Protein AF-A0AAV4FVX2-F1 (afdb_monomer_lite)

pLDDT: mean 70.87, std 17.61, range [33.0, 93.88]

Radius of gyration: 31.17 Å; chains: 1; bounding box: 70×64×79 Å

Organism: NCBI:txid1093978

Sequence (177 aa):
MDFKGQECHGEKALKDRVTMLTYANMDGSHKLYLFDIGKFKTLRCFKDKLPVEHQSKSNAWVTAGIFTVWLQEFNKQAWEKVEPATIRNCFKKAGFQASETETEGENEIEAEDTDVQPFLSRLLVEYGIPDSLDDLENLDQDVPTAPSPSEEMNPSTTDSDSESEIEPAADDEDDQS

Secondary structure (DSSP, 8-state):
----S----S--------EEE--B-TTSS-BPPEEEEESSSS-TT--S--SEEEEE-TT-PPPHHHHHHHHHHHHHHHHHT--HHHHHHHHHHTT-PPPP----------------HHHHHHHHHHTT--SSHHHHHGGGTTS-PPPPPP---------------------------

Structure (mmCIF, N/CA/C/O backbone):
data_AF-A0AAV4FVX2-F1
#
_entry.id   AF-A0AAV4FVX2-F1
#
loop_
_atom_site.group_PDB
_atom_site.id
_atom_site.type_symbol
_atom_site.label_atom_id
_atom_site.label_alt_id
_atom_site.label_comp_id
_atom_site.label_asym_id
_atom_site.label_entity_id
_atom_site.label_seq_id
_atom_site.pdbx_PDB_ins_code
_atom_site.Cartn_x
_atom_site.Cartn_y
_atom_site.Cartn_z
_atom_site.occupancy
_atom_site.B_iso_or_equiv
_atom_site.auth_seq_id
_atom_site.auth_comp_id
_atom_site.auth_asym_id
_atom_site.auth_atom_id
_atom_site.pdbx_PDB_model_num
ATOM 1 N N . MET A 1 1 ? -21.009 -11.013 24.356 1.00 44.81 1 MET A N 1
ATOM 2 C CA . MET A 1 1 ? -22.021 -11.014 23.288 1.00 44.81 1 MET A CA 1
ATOM 3 C C . MET A 1 1 ? -23.170 -11.805 23.850 1.00 44.81 1 MET A C 1
ATOM 5 O O . MET A 1 1 ? -23.088 -13.021 23.853 1.00 44.81 1 MET A O 1
ATOM 9 N N . ASP A 1 2 ? -24.167 -11.108 24.377 1.00 38.91 2 ASP A N 1
ATOM 10 C CA . ASP A 1 2 ? -25.426 -11.705 24.800 1.00 38.91 2 ASP A CA 1
ATOM 11 C C . ASP A 1 2 ? -26.528 -10.844 24.194 1.00 38.91 2 ASP A C 1
ATOM 13 O O . ASP A 1 2 ? -26.814 -9.754 24.672 1.00 38.91 2 ASP A O 1
ATOM 17 N N . PHE A 1 3 ? -27.094 -11.312 23.084 1.00 52.78 3 PHE A N 1
ATOM 18 C CA . PHE A 1 3 ? -28.366 -10.816 22.570 1.00 52.78 3 PHE A CA 1
ATOM 19 C C . PHE A 1 3 ? -29.411 -11.864 22.932 1.00 52.78 3 PHE A C 1
ATOM 21 O O . PHE A 1 3 ? -29.752 -12.728 22.125 1.00 52.78 3 PHE A O 1
ATOM 28 N N . LYS A 1 4 ? -29.864 -11.854 24.185 1.00 45.47 4 LYS A N 1
ATOM 29 C CA . LYS A 1 4 ? -30.978 -12.696 24.620 1.00 45.47 4 LYS A CA 1
ATOM 30 C C . LYS A 1 4 ? -32.147 -11.796 25.008 1.00 45.47 4 LYS A C 1
ATOM 32 O O . LYS A 1 4 ? -32.126 -11.188 26.067 1.00 45.47 4 LYS A O 1
ATOM 37 N N . GLY A 1 5 ? -33.159 -11.755 24.139 1.00 51.69 5 GLY A N 1
ATOM 38 C CA . GLY A 1 5 ? -34.529 -11.402 24.523 1.00 51.69 5 GLY A CA 1
ATOM 39 C C . GLY A 1 5 ? -34.987 -9.951 24.359 1.00 51.69 5 GLY A C 1
ATOM 40 O O . GLY A 1 5 ? -35.945 -9.584 25.024 1.00 51.69 5 GLY A O 1
ATOM 41 N N . GLN A 1 6 ? -34.373 -9.130 23.502 1.00 56.06 6 GLN A N 1
ATOM 42 C CA . GLN A 1 6 ? -34.877 -7.770 23.266 1.00 56.06 6 GLN A CA 1
ATOM 43 C C . GLN A 1 6 ? -35.889 -7.754 22.106 1.00 56.06 6 GLN A C 1
ATOM 45 O O . GLN A 1 6 ? -35.534 -8.069 20.969 1.00 56.06 6 GLN A O 1
ATOM 50 N N . GLU A 1 7 ? -37.148 -7.403 22.388 1.00 52.34 7 GLU A N 1
ATOM 51 C CA . GLU A 1 7 ? -38.159 -7.129 21.360 1.00 52.34 7 GLU A CA 1
ATOM 52 C C . GLU A 1 7 ? -37.728 -5.907 20.540 1.00 52.34 7 GLU A C 1
ATOM 54 O O . GLU A 1 7 ? -37.543 -4.809 21.062 1.00 52.34 7 GLU A O 1
ATOM 59 N N . CYS A 1 8 ? -37.515 -6.106 19.239 1.00 52.59 8 CYS A N 1
ATOM 60 C CA . CYS A 1 8 ? -36.963 -5.092 18.350 1.00 52.59 8 CYS A CA 1
ATOM 61 C C . CYS A 1 8 ? -38.031 -4.049 17.974 1.00 52.59 8 CYS A C 1
ATOM 63 O O . CYS A 1 8 ? -38.680 -4.165 16.935 1.00 52.59 8 CYS A O 1
ATOM 65 N N . HIS A 1 9 ? -38.211 -3.017 18.796 1.00 51.34 9 HIS A N 1
ATOM 66 C CA . HIS A 1 9 ? -38.951 -1.812 18.412 1.00 51.34 9 HIS A CA 1
ATOM 67 C C .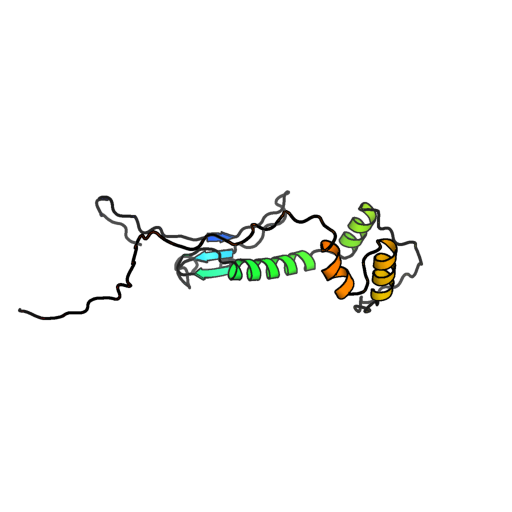 HIS A 1 9 ? -37.988 -0.779 17.829 1.00 51.34 9 HIS A C 1
ATOM 69 O O . HIS A 1 9 ? -37.270 -0.139 18.581 1.00 51.34 9 HIS A O 1
ATOM 75 N N . GLY A 1 10 ? -37.963 -0.632 16.496 1.00 59.34 10 GLY A N 1
ATOM 76 C CA . GLY A 1 10 ? -37.442 0.541 15.763 1.00 59.34 10 GLY A CA 1
ATOM 77 C C . GLY A 1 10 ? -36.019 1.043 16.065 1.00 59.34 10 GLY A C 1
ATOM 78 O O . GLY A 1 10 ? -35.623 2.079 15.536 1.00 59.34 10 GLY A O 1
ATOM 79 N N . GLU A 1 11 ? -35.249 0.356 16.901 1.00 55.78 11 GLU A N 1
ATOM 80 C CA . GLU A 1 11 ? -33.964 0.822 17.398 1.00 55.78 11 GLU A CA 1
ATOM 81 C C . GLU A 1 11 ? -32.869 0.460 16.390 1.00 55.78 11 GLU A C 1
ATOM 83 O O . GLU A 1 11 ? -32.774 -0.679 15.918 1.00 55.78 11 GLU A O 1
ATOM 88 N N . LYS A 1 12 ? -32.042 1.443 16.011 1.00 59.69 12 LYS A N 1
ATOM 89 C CA . LYS A 1 12 ? -30.894 1.214 15.126 1.00 59.69 12 LYS A CA 1
ATOM 90 C C . LYS A 1 12 ? -29.968 0.206 15.801 1.00 59.69 12 LYS A C 1
ATOM 92 O O . LYS A 1 12 ? -29.232 0.559 16.717 1.00 59.69 12 LYS A O 1
ATOM 97 N N . ALA A 1 13 ? -29.988 -1.037 15.326 1.00 63.47 13 ALA A N 1
ATOM 98 C CA . ALA A 1 13 ? -29.117 -2.081 15.839 1.00 63.47 13 ALA A CA 1
ATOM 99 C C . ALA A 1 13 ? -27.653 -1.608 15.833 1.00 63.47 13 ALA A C 1
ATOM 101 O O . ALA A 1 13 ? -27.156 -1.092 14.823 1.00 63.47 13 ALA A O 1
ATOM 102 N N . LEU A 1 14 ? -26.963 -1.802 16.960 1.00 62.31 14 LEU A N 1
ATOM 103 C CA . LEU A 1 14 ? -25.527 -1.575 17.104 1.00 62.31 14 LEU A CA 1
ATOM 104 C C . LEU A 1 14 ? -24.781 -2.444 16.084 1.00 62.31 14 LEU A C 1
ATOM 106 O O . LEU A 1 14 ? -24.531 -3.630 16.294 1.00 62.31 14 LEU A O 1
ATOM 110 N N . LYS A 1 15 ? -24.456 -1.846 14.935 1.00 68.00 15 LYS A N 1
ATOM 111 C CA . LYS A 1 15 ? -23.785 -2.526 13.827 1.00 68.00 15 LYS A CA 1
ATOM 112 C C . LYS A 1 15 ? -22.317 -2.705 14.187 1.00 68.00 15 LYS A C 1
ATOM 114 O O . LYS A 1 15 ? -21.513 -1.770 14.087 1.00 68.00 15 LYS A O 1
ATOM 119 N N . ASP A 1 16 ? -21.973 -3.900 14.651 1.00 80.81 16 ASP A N 1
ATOM 120 C CA . ASP A 1 16 ? -20.579 -4.267 14.834 1.00 80.81 16 ASP A CA 1
ATOM 121 C C . ASP A 1 16 ? -19.925 -4.579 13.485 1.00 80.81 16 ASP A C 1
ATOM 123 O O . ASP A 1 16 ? -20.585 -5.059 12.562 1.00 80.81 16 ASP A O 1
ATOM 127 N N . ARG A 1 17 ? -18.655 -4.199 13.330 1.00 83.81 17 ARG A N 1
ATOM 128 C CA . ARG A 1 17 ? -17.947 -4.257 12.044 1.00 83.81 17 ARG A CA 1
ATOM 129 C C . ARG A 1 17 ? -16.541 -4.791 12.257 1.00 83.81 17 ARG A C 1
ATOM 131 O O . ARG A 1 17 ? -15.856 -4.372 13.187 1.00 83.81 17 ARG A O 1
ATOM 138 N N . VAL A 1 18 ? -16.134 -5.676 11.359 1.00 87.56 18 VAL A N 1
ATOM 139 C CA . VAL A 1 18 ? -14.751 -6.107 11.160 1.00 87.56 18 VAL A CA 1
ATOM 140 C C . VAL A 1 18 ? -14.489 -5.982 9.668 1.00 87.56 18 VAL A C 1
ATOM 142 O O . VAL A 1 18 ? -15.311 -6.430 8.865 1.00 87.56 18 VAL A O 1
ATOM 145 N N . THR A 1 19 ? -13.384 -5.347 9.303 1.00 90.25 19 THR A N 1
ATOM 146 C CA . THR A 1 19 ? -12.969 -5.199 7.907 1.00 90.25 19 THR A CA 1
ATOM 147 C C . THR A 1 19 ? -11.757 -6.076 7.660 1.00 90.25 19 THR A C 1
ATOM 149 O O . THR A 1 19 ? -10.837 -6.086 8.468 1.00 90.25 19 THR A O 1
ATOM 152 N N . MET A 1 20 ? -11.752 -6.820 6.559 1.00 89.56 20 MET A N 1
ATOM 153 C CA . MET A 1 20 ? -10.662 -7.726 6.205 1.00 89.56 20 MET A CA 1
ATOM 154 C C . MET A 1 20 ? -10.109 -7.314 4.845 1.00 89.56 20 MET A C 1
ATOM 156 O O . MET A 1 20 ? -10.860 -7.223 3.873 1.00 89.56 20 MET A O 1
ATOM 160 N N . LEU A 1 21 ? -8.807 -7.052 4.783 1.00 89.75 21 LEU A N 1
ATOM 161 C CA . LEU A 1 21 ? -8.072 -6.821 3.548 1.00 89.75 21 LEU A CA 1
ATOM 162 C C . LEU A 1 21 ? -7.511 -8.162 3.080 1.00 89.75 21 LEU A C 1
ATOM 164 O O . LEU A 1 21 ? -6.876 -8.899 3.838 1.00 89.75 21 LEU A O 1
ATOM 168 N N . THR A 1 22 ? -7.781 -8.481 1.819 1.00 87.62 22 THR A N 1
ATOM 169 C CA . THR A 1 22 ? -7.342 -9.720 1.177 1.00 87.62 22 THR A CA 1
ATOM 170 C C . THR A 1 22 ? -6.798 -9.409 -0.207 1.00 87.62 22 THR A C 1
ATOM 172 O O . THR A 1 22 ? -7.201 -8.432 -0.838 1.00 87.62 22 THR A O 1
ATOM 175 N N . TYR A 1 23 ? -5.880 -10.248 -0.674 1.00 86.38 23 TYR A N 1
ATOM 176 C CA . TYR A 1 23 ? -5.310 -10.167 -2.011 1.00 86.38 23 TYR A CA 1
ATOM 177 C C . TYR A 1 23 ? -5.140 -11.572 -2.568 1.00 86.38 23 TYR A C 1
ATOM 179 O O . TYR A 1 23 ? -4.662 -12.472 -1.869 1.00 86.38 23 TYR A O 1
ATOM 187 N N . ALA A 1 24 ? -5.484 -11.724 -3.840 1.00 87.06 24 ALA A N 1
ATOM 188 C CA . ALA A 1 24 ? -5.153 -12.888 -4.635 1.00 87.06 24 ALA A CA 1
ATOM 189 C C . ALA A 1 24 ? -4.780 -12.438 -6.050 1.00 87.06 24 ALA A C 1
ATOM 191 O O . ALA A 1 24 ? -5.378 -11.499 -6.582 1.00 87.06 24 ALA A O 1
ATOM 192 N N . ASN A 1 25 ? -3.805 -13.109 -6.656 1.00 85.94 25 ASN A N 1
ATOM 193 C CA . ASN A 1 25 ? -3.521 -12.944 -8.077 1.00 85.94 25 ASN A CA 1
ATOM 194 C C . ASN A 1 25 ? -4.551 -13.694 -8.945 1.00 85.94 25 ASN A C 1
ATOM 196 O O . ASN A 1 25 ? -5.377 -14.460 -8.449 1.00 85.94 25 ASN A O 1
ATOM 200 N N . MET A 1 26 ? -4.514 -13.449 -10.258 1.00 83.56 26 MET A N 1
ATOM 201 C CA . MET A 1 26 ? -5.539 -13.915 -11.201 1.00 83.56 26 MET A CA 1
ATOM 202 C C . MET A 1 26 ? -5.671 -15.445 -11.279 1.00 83.56 26 MET A C 1
ATOM 204 O O . MET A 1 26 ? -6.776 -15.960 -11.418 1.00 83.56 26 MET A O 1
ATOM 208 N N . ASP A 1 27 ? -4.563 -16.174 -11.190 1.00 88.00 27 ASP A N 1
ATOM 209 C CA . ASP A 1 27 ? -4.517 -17.642 -11.181 1.00 88.00 27 ASP A CA 1
ATOM 210 C C . ASP A 1 27 ? -4.687 -18.235 -9.767 1.00 88.00 27 ASP A C 1
ATOM 212 O O . ASP A 1 27 ? -4.787 -19.452 -9.609 1.00 88.00 27 ASP A O 1
ATOM 216 N N . GLY A 1 28 ? -4.741 -17.391 -8.731 1.00 83.19 28 GLY A N 1
ATOM 217 C CA . GLY A 1 28 ? -4.953 -17.784 -7.339 1.00 83.19 28 GLY A CA 1
ATOM 218 C C . GLY A 1 28 ? -3.775 -18.515 -6.690 1.00 83.19 28 GLY A C 1
ATOM 219 O O . GLY A 1 28 ? -3.937 -19.046 -5.584 1.00 83.19 28 GLY A O 1
ATOM 220 N N . SER A 1 29 ? -2.614 -18.555 -7.350 1.00 82.31 29 SER A N 1
ATOM 221 C CA . SER A 1 29 ? -1.387 -19.183 -6.845 1.00 82.31 29 SER A CA 1
ATOM 222 C C . SER A 1 29 ? -0.751 -18.392 -5.701 1.00 82.31 29 SER A C 1
ATOM 224 O O . SER A 1 29 ? -0.167 -18.981 -4.793 1.00 82.31 29 SER A O 1
ATOM 226 N N . HIS A 1 30 ? -0.917 -17.069 -5.693 1.00 79.62 30 HIS A N 1
ATOM 227 C CA . HIS A 1 30 ? -0.471 -16.187 -4.624 1.00 79.62 30 HIS A CA 1
ATOM 228 C C . HIS A 1 30 ? -1.657 -15.580 -3.891 1.00 79.62 30 HIS A C 1
ATOM 230 O O . HIS A 1 30 ? -2.503 -14.901 -4.474 1.00 79.62 30 HIS A O 1
ATOM 236 N N . LYS A 1 31 ? -1.668 -15.782 -2.574 1.00 84.00 31 LYS A N 1
ATOM 237 C CA . LYS A 1 31 ? -2.626 -15.195 -1.639 1.00 84.00 31 LYS A CA 1
ATOM 238 C C . LYS A 1 31 ? -1.836 -14.538 -0.516 1.00 84.00 31 LYS A C 1
ATOM 240 O O . LYS A 1 31 ? -0.895 -15.148 -0.008 1.00 84.00 31 LYS A O 1
ATOM 245 N N . LEU A 1 32 ? -2.183 -13.307 -0.152 1.00 77.62 32 LEU A N 1
ATOM 246 C CA . LEU A 1 32 ? -1.567 -12.663 1.010 1.00 77.62 32 LEU A CA 1
ATOM 247 C C . LEU A 1 32 ? -2.160 -13.187 2.314 1.00 77.62 32 LEU A C 1
ATOM 249 O O . LEU A 1 32 ? -3.307 -13.641 2.353 1.00 77.62 32 LEU A O 1
ATOM 253 N N . TYR A 1 33 ? -1.376 -13.057 3.386 1.00 74.50 33 TYR A N 1
ATOM 254 C CA . TYR A 1 33 ? -1.894 -13.159 4.743 1.00 74.50 33 TYR A CA 1
ATOM 255 C C . TYR A 1 33 ? -3.015 -12.140 4.950 1.00 74.50 33 TYR A C 1
ATOM 257 O O . TYR A 1 33 ? -2.978 -11.027 4.422 1.00 74.50 33 TYR A O 1
ATOM 265 N N . LEU A 1 34 ? -4.046 -12.555 5.684 1.00 84.44 34 LEU A N 1
ATOM 266 C CA . LEU A 1 34 ? -5.188 -11.699 5.958 1.00 84.44 34 LEU A CA 1
ATOM 267 C C . LEU A 1 34 ? -4.773 -10.565 6.891 1.00 84.44 34 LEU A C 1
ATOM 269 O O . LEU A 1 34 ? -4.124 -10.798 7.909 1.00 84.44 34 LEU A O 1
ATOM 273 N N . PHE A 1 35 ? -5.203 -9.356 6.552 1.00 88.50 35 PHE A N 1
ATOM 274 C CA . PHE A 1 35 ? -5.059 -8.192 7.411 1.00 88.50 35 PHE A CA 1
ATOM 275 C C . PHE A 1 35 ? -6.442 -7.779 7.904 1.00 88.50 35 PHE A C 1
ATOM 277 O O . PHE A 1 35 ? -7.352 -7.550 7.101 1.00 88.50 35 PHE A O 1
ATOM 284 N N . ASP A 1 36 ? -6.630 -7.729 9.215 1.00 89.69 36 ASP A N 1
ATOM 285 C CA . ASP A 1 36 ? -7.930 -7.518 9.831 1.00 89.69 36 ASP A CA 1
ATOM 286 C C . ASP A 1 36 ? -7.980 -6.219 10.644 1.00 89.69 36 ASP A C 1
ATOM 288 O O . ASP A 1 36 ? -7.030 -5.815 11.314 1.00 89.69 36 ASP A O 1
ATOM 292 N N . ILE A 1 37 ? -9.121 -5.539 10.554 1.00 90.44 37 ILE A N 1
ATOM 293 C CA . ILE A 1 37 ? -9.393 -4.294 11.257 1.00 90.44 37 ILE A CA 1
ATOM 294 C C . ILE A 1 37 ? -10.656 -4.462 12.086 1.00 90.44 37 ILE A C 1
ATOM 296 O O . ILE A 1 37 ? -11.756 -4.621 11.550 1.00 90.44 37 ILE A O 1
ATOM 300 N N . GLY A 1 38 ? -10.506 -4.374 13.403 1.00 89.94 38 GLY A N 1
ATOM 301 C CA . GLY A 1 38 ? -11.608 -4.470 14.358 1.00 89.94 38 GLY A CA 1
ATOM 302 C C . GLY A 1 38 ? -11.735 -3.232 15.237 1.00 89.94 38 GLY A C 1
ATOM 303 O O . GLY A 1 38 ? -10.926 -2.314 15.179 1.00 89.94 38 GLY A O 1
ATOM 304 N N . LYS A 1 39 ? -12.748 -3.201 16.104 1.00 87.12 39 LYS A N 1
ATOM 305 C CA . LYS A 1 39 ? -12.884 -2.136 17.116 1.00 87.12 39 LYS A CA 1
ATOM 306 C C . LYS A 1 39 ? -11.977 -2.331 18.322 1.00 87.12 39 LYS A C 1
ATOM 308 O O . LYS A 1 39 ? -11.529 -1.367 18.938 1.00 87.12 39 LYS A O 1
ATOM 313 N N . PHE A 1 40 ? -11.734 -3.585 18.676 1.00 83.38 40 PHE A N 1
ATOM 314 C CA . PHE A 1 40 ? -10.998 -3.966 19.871 1.00 83.38 40 PHE A CA 1
ATOM 315 C C . PHE A 1 40 ? -9.548 -4.255 19.518 1.00 83.38 40 PHE A C 1
ATOM 317 O O . PHE A 1 40 ? -9.309 -4.946 18.545 1.00 83.38 40 PHE A O 1
ATOM 324 N N . LYS A 1 41 ? -8.604 -3.799 20.349 1.00 81.94 41 LYS A N 1
ATOM 325 C CA . LYS A 1 41 ? -7.157 -4.062 20.203 1.00 81.94 41 LYS A CA 1
ATOM 326 C C . LYS A 1 41 ? -6.782 -5.542 20.231 1.00 81.94 41 LYS A C 1
ATOM 328 O O . LYS A 1 41 ? -5.753 -5.933 19.698 1.00 81.94 41 LYS A O 1
ATOM 333 N N . THR A 1 42 ? -7.572 -6.350 20.927 1.00 76.06 42 THR A N 1
ATOM 334 C CA . THR A 1 42 ? -7.320 -7.780 21.077 1.00 76.06 42 THR A CA 1
ATOM 335 C C . THR A 1 42 ? -8.640 -8.504 20.929 1.00 76.06 42 THR A C 1
ATOM 337 O O . THR A 1 42 ? -9.551 -8.358 21.751 1.00 76.06 42 THR A O 1
ATOM 340 N N . LEU A 1 43 ? -8.758 -9.276 19.857 1.00 70.88 43 LEU A N 1
ATOM 341 C CA . LEU A 1 43 ? -9.952 -10.054 19.593 1.00 70.88 43 LEU A CA 1
ATOM 342 C C . LEU A 1 43 ? -9.939 -11.309 20.470 1.00 70.88 43 LEU A C 1
ATOM 344 O O . LEU A 1 43 ? -9.060 -12.160 20.369 1.00 70.88 43 LEU A O 1
ATOM 348 N N . ARG A 1 44 ? -10.953 -11.446 21.333 1.00 70.12 44 ARG A N 1
ATOM 349 C CA . ARG A 1 44 ? -11.092 -12.583 22.265 1.00 70.12 44 ARG A CA 1
ATOM 350 C C . ARG A 1 44 ? -11.188 -13.953 21.576 1.00 70.12 44 ARG A C 1
ATOM 352 O O . ARG A 1 44 ? -11.026 -14.958 22.260 1.00 70.12 44 ARG A O 1
ATOM 359 N N . CYS A 1 45 ? -11.482 -13.996 20.275 1.00 66.69 45 CYS A N 1
ATOM 360 C CA . CYS A 1 45 ? -11.545 -15.210 19.456 1.00 66.69 45 CYS A CA 1
ATOM 361 C C . CYS A 1 45 ? -10.211 -15.587 18.784 1.00 66.69 45 CYS A C 1
ATOM 363 O O . CYS A 1 45 ? -10.074 -16.727 18.361 1.00 66.69 45 CYS A O 1
ATOM 365 N N . PHE A 1 46 ? -9.215 -14.696 18.754 1.00 67.06 46 PHE A N 1
ATOM 366 C CA . PHE A 1 46 ? -7.880 -14.947 18.190 1.00 67.06 46 PHE A CA 1
ATOM 367 C C . PHE A 1 46 ? -6.879 -15.275 19.308 1.00 67.06 46 PHE A C 1
ATOM 369 O O . PHE A 1 46 ? -5.802 -14.693 19.400 1.00 67.06 46 PHE A O 1
ATOM 376 N N . LYS A 1 47 ? -7.277 -16.158 20.235 1.00 64.25 47 LYS A N 1
ATOM 377 C CA . LYS A 1 47 ? -6.421 -16.558 21.369 1.00 64.25 47 LYS A CA 1
ATOM 378 C C . LYS A 1 47 ? -5.171 -17.302 20.903 1.00 64.25 47 LYS A C 1
ATOM 380 O O . LYS A 1 47 ? -4.124 -17.170 21.530 1.00 64.25 47 LYS A O 1
ATOM 385 N N . ASP A 1 48 ? -5.289 -18.021 19.793 1.00 68.44 48 ASP A N 1
ATOM 386 C CA . ASP A 1 48 ? -4.164 -18.624 19.097 1.00 68.44 48 ASP A CA 1
ATOM 387 C C . ASP A 1 48 ? -3.623 -17.635 18.061 1.00 68.44 48 ASP A C 1
ATOM 389 O O . ASP A 1 48 ? -4.393 -16.929 17.404 1.00 68.44 48 ASP A O 1
ATOM 393 N N . LYS A 1 49 ? -2.292 -17.572 17.916 1.00 66.75 49 LYS A N 1
ATOM 394 C CA . LYS A 1 49 ? -1.615 -16.696 16.950 1.00 66.75 49 LYS A CA 1
ATOM 395 C C . LYS A 1 49 ? -1.888 -17.188 15.528 1.00 66.75 49 LYS A C 1
ATOM 397 O O . LYS A 1 49 ? -1.081 -17.910 14.947 1.00 66.75 49 LYS A O 1
ATOM 402 N N . LEU A 1 50 ? -3.044 -16.828 14.982 1.00 71.06 50 LEU A N 1
ATOM 403 C CA . LEU A 1 50 ? -3.295 -16.955 13.554 1.00 71.06 50 LEU A CA 1
ATOM 404 C C . LEU A 1 50 ? -2.337 -16.009 12.811 1.00 71.06 50 LEU A C 1
ATOM 406 O O . LEU A 1 50 ? -2.009 -14.947 13.344 1.00 71.06 50 LEU A O 1
ATOM 410 N N . PRO A 1 51 ? -1.876 -16.371 11.602 1.00 74.75 51 PRO A N 1
ATOM 411 C CA . PRO A 1 51 ? -1.044 -15.511 10.763 1.00 74.75 51 PRO A CA 1
ATOM 412 C C . PRO A 1 51 ? -1.910 -14.407 10.137 1.00 74.75 51 PRO A C 1
ATOM 414 O O . PRO A 1 51 ? -2.119 -14.355 8.926 1.00 74.75 51 PRO A O 1
ATOM 417 N N . VAL A 1 52 ? -2.501 -13.590 11.002 1.00 81.12 52 VAL A N 1
ATOM 418 C CA . VAL A 1 52 ? -3.385 -12.479 10.681 1.00 81.12 52 VAL A CA 1
ATOM 419 C C . VAL A 1 52 ? -2.812 -11.256 11.372 1.00 81.12 52 VAL A C 1
ATOM 421 O O . VAL A 1 52 ? -2.615 -11.249 12.589 1.00 81.12 52 VAL A O 1
ATOM 424 N N . GLU A 1 53 ? -2.520 -10.231 10.584 1.00 84.00 53 GLU A N 1
ATOM 425 C CA . GLU A 1 53 ? -2.118 -8.938 11.119 1.00 84.00 53 GLU A CA 1
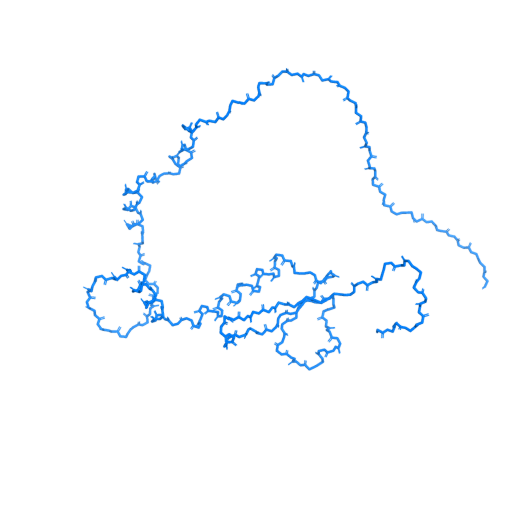ATOM 426 C C . GLU A 1 53 ? -3.360 -8.152 11.528 1.00 84.00 53 GLU A C 1
ATOM 428 O O . GLU A 1 53 ? -4.246 -7.919 10.710 1.00 84.00 53 GLU A O 1
ATOM 433 N N . HIS A 1 54 ? -3.403 -7.736 12.793 1.00 86.75 54 HIS A N 1
ATOM 434 C CA . HIS A 1 54 ? -4.559 -7.074 13.382 1.00 86.75 54 HIS A CA 1
ATOM 435 C C . HIS A 1 54 ? -4.292 -5.599 13.666 1.00 86.75 54 HIS A C 1
ATOM 437 O O . HIS A 1 54 ? -3.309 -5.251 14.329 1.00 86.75 54 HIS A O 1
ATOM 443 N N . GLN A 1 55 ? -5.226 -4.731 13.277 1.00 87.25 55 GLN A N 1
ATOM 444 C CA . GLN A 1 55 ? -5.272 -3.344 13.734 1.00 87.25 55 GLN A CA 1
ATOM 445 C C . GLN A 1 55 ? -6.637 -2.977 14.314 1.00 87.25 55 GLN A C 1
ATOM 447 O O . GLN A 1 55 ? -7.690 -3.366 13.818 1.00 87.25 55 GLN A O 1
ATOM 452 N N . SER A 1 56 ? -6.642 -2.145 15.356 1.00 88.31 56 SER A N 1
ATOM 453 C CA . SER A 1 56 ? -7.891 -1.658 15.939 1.00 88.31 56 SER A CA 1
ATOM 454 C C . SER A 1 56 ? -8.210 -0.228 15.521 1.00 88.31 56 SER A C 1
ATOM 456 O O . SER A 1 56 ? -7.409 0.678 15.770 1.00 88.31 56 SER A O 1
ATOM 458 N N . LYS A 1 57 ? -9.423 0.007 15.015 1.00 89.12 57 LYS A N 1
ATOM 459 C CA . LYS A 1 57 ? -10.011 1.342 14.869 1.00 89.12 57 LYS A CA 1
ATOM 460 C C . LYS A 1 57 ? -11.424 1.398 15.434 1.00 89.12 57 LYS A C 1
ATOM 462 O O . LYS A 1 57 ? -12.221 0.506 15.191 1.00 89.12 57 LYS A O 1
ATOM 467 N N . SER A 1 58 ? -11.772 2.486 16.126 1.00 86.00 58 SER A N 1
ATOM 468 C CA . SER A 1 58 ? -13.069 2.663 16.812 1.00 86.00 58 SER A CA 1
ATOM 469 C C . SER A 1 58 ? -14.293 2.423 15.920 1.00 86.00 58 SER A C 1
ATOM 471 O O . SER A 1 58 ? -15.319 1.928 16.381 1.00 86.00 58 SER A O 1
ATOM 473 N N . ASN A 1 59 ? -14.176 2.738 14.634 1.00 86.00 59 ASN A N 1
ATOM 474 C CA . ASN A 1 59 ? -15.222 2.569 13.635 1.00 86.00 59 ASN A CA 1
ATOM 475 C C . ASN A 1 59 ? -14.996 1.337 12.725 1.00 86.00 59 ASN A C 1
ATOM 477 O O . ASN A 1 59 ? -15.849 1.040 11.891 1.00 86.00 59 ASN A O 1
ATOM 481 N N . ALA A 1 60 ? -13.879 0.621 12.916 1.00 88.12 60 ALA A N 1
ATOM 482 C CA . ALA A 1 60 ? -13.402 -0.527 12.142 1.00 88.12 60 ALA A CA 1
ATOM 483 C C . ALA A 1 60 ? -13.348 -0.304 10.619 1.00 88.12 60 ALA A C 1
ATOM 485 O O . ALA A 1 60 ? -13.415 -1.258 9.844 1.00 88.12 60 ALA A O 1
ATOM 486 N N . TRP A 1 61 ? -13.236 0.951 10.181 1.00 89.69 61 TRP A N 1
ATOM 487 C CA . TRP A 1 61 ? -13.016 1.285 8.778 1.00 89.69 61 TRP A CA 1
ATOM 488 C C . TRP A 1 61 ? -11.525 1.301 8.458 1.00 89.69 61 TRP A C 1
ATOM 490 O O . TRP A 1 61 ? -10.698 1.667 9.297 1.00 89.69 61 TRP A O 1
ATOM 500 N N . VAL A 1 62 ? -11.198 0.970 7.211 1.00 90.19 62 VAL A N 1
ATOM 501 C CA . VAL A 1 62 ? -9.874 1.247 6.652 1.00 90.19 62 VAL A CA 1
ATOM 502 C C . VAL A 1 62 ? -9.736 2.758 6.496 1.00 90.19 62 VAL A C 1
ATOM 504 O O . VAL A 1 62 ? -10.588 3.399 5.882 1.00 90.19 62 VAL A O 1
ATOM 507 N N . THR A 1 63 ? -8.678 3.338 7.051 1.00 92.62 63 THR A N 1
ATOM 508 C CA . THR A 1 63 ? -8.307 4.731 6.778 1.00 92.62 63 THR A CA 1
ATOM 509 C C . THR A 1 63 ? -7.199 4.772 5.734 1.00 92.62 63 THR A C 1
ATOM 511 O O . THR A 1 63 ? -6.480 3.788 5.561 1.00 92.62 63 THR A O 1
ATOM 514 N N . ALA A 1 64 ? -7.016 5.922 5.078 1.00 92.88 64 ALA A N 1
ATOM 515 C CA . ALA A 1 64 ? -5.922 6.109 4.125 1.00 92.88 64 ALA A CA 1
ATOM 516 C C . ALA A 1 64 ? -4.560 5.750 4.744 1.00 92.88 64 ALA A C 1
ATOM 518 O O . ALA A 1 64 ? -3.807 4.999 4.148 1.00 92.88 64 ALA A O 1
ATOM 519 N N . GLY A 1 65 ? -4.284 6.182 5.981 1.00 92.75 65 GLY A N 1
ATOM 520 C CA . GLY A 1 65 ? -3.032 5.847 6.669 1.00 92.75 65 GLY A CA 1
ATOM 521 C C . GLY A 1 65 ? -2.828 4.343 6.888 1.00 92.75 65 GLY A C 1
ATOM 522 O O . GLY A 1 65 ? -1.742 3.837 6.625 1.00 92.75 65 GLY A O 1
ATOM 523 N N . ILE A 1 66 ? -3.871 3.617 7.313 1.00 90.38 66 ILE A N 1
ATOM 524 C CA . ILE A 1 66 ? -3.788 2.157 7.497 1.00 90.38 66 ILE A CA 1
ATOM 525 C C . ILE A 1 66 ? -3.548 1.470 6.150 1.00 90.38 66 ILE A C 1
ATOM 527 O O . ILE A 1 66 ? -2.685 0.601 6.045 1.00 90.38 66 ILE A O 1
ATOM 531 N N . PHE A 1 67 ? -4.285 1.887 5.119 1.00 91.00 67 PHE A N 1
ATOM 532 C CA . PHE A 1 67 ? -4.149 1.325 3.782 1.00 91.00 67 PHE A CA 1
ATOM 533 C C . PHE A 1 67 ? -2.763 1.581 3.186 1.00 91.00 67 PHE A C 1
ATOM 535 O O . PHE A 1 67 ? -2.174 0.662 2.633 1.00 91.00 67 PHE A O 1
ATOM 542 N N . THR A 1 68 ? -2.215 2.789 3.336 1.00 93.56 68 THR A N 1
ATOM 543 C CA . THR A 1 68 ? -0.891 3.140 2.809 1.00 93.56 68 THR A CA 1
ATOM 544 C C . THR A 1 68 ? 0.212 2.308 3.451 1.00 93.56 68 THR A C 1
ATOM 546 O O . THR A 1 68 ? 1.044 1.768 2.730 1.00 93.56 68 THR A O 1
ATOM 549 N N . VAL A 1 69 ? 0.207 2.160 4.781 1.00 90.88 69 VAL A N 1
ATOM 550 C CA . VAL A 1 69 ? 1.216 1.345 5.484 1.00 90.88 69 VAL A CA 1
ATOM 551 C C . VAL A 1 69 ? 1.142 -0.110 5.027 1.00 90.88 69 VAL A C 1
ATOM 553 O O . VAL A 1 69 ? 2.162 -0.705 4.685 1.00 90.88 69 VAL A O 1
ATOM 556 N N . TRP A 1 70 ? -0.069 -0.664 4.957 1.00 90.44 70 TRP A N 1
ATOM 557 C CA . TRP A 1 70 ? -0.284 -2.021 4.460 1.00 90.44 70 TRP A CA 1
ATOM 558 C C . TRP A 1 70 ? 0.184 -2.185 3.002 1.00 90.44 70 TRP A C 1
ATOM 560 O O . TRP A 1 70 ? 0.875 -3.147 2.675 1.00 90.44 70 TRP A O 1
ATOM 570 N N . LEU A 1 71 ? -0.140 -1.225 2.130 1.00 91.25 71 LEU A N 1
ATOM 571 C CA . LEU A 1 71 ? 0.214 -1.259 0.711 1.00 91.25 71 LEU A CA 1
ATOM 572 C C . LEU A 1 71 ? 1.728 -1.149 0.488 1.00 91.25 71 LEU A C 1
ATOM 574 O O . LEU A 1 71 ? 2.260 -1.800 -0.407 1.00 91.25 71 LEU A O 1
ATOM 578 N N . GLN A 1 72 ? 2.425 -0.341 1.288 1.00 92.06 72 GLN A N 1
ATOM 579 C CA . GLN A 1 72 ? 3.882 -0.211 1.225 1.00 92.06 72 GLN A CA 1
ATOM 580 C C . GLN A 1 72 ? 4.578 -1.530 1.565 1.00 92.06 72 GLN A C 1
ATOM 582 O O . GLN A 1 72 ? 5.440 -1.976 0.808 1.00 92.06 72 GLN A O 1
ATOM 587 N N . GLU A 1 73 ? 4.171 -2.175 2.659 1.00 88.56 73 GLU A N 1
ATOM 588 C CA . GLU A 1 73 ? 4.725 -3.470 3.060 1.00 88.56 73 GLU A CA 1
ATOM 589 C C . GLU A 1 73 ? 4.401 -4.557 2.024 1.00 88.56 73 GLU A C 1
ATOM 591 O O . GLU A 1 73 ? 5.277 -5.325 1.624 1.00 88.56 73 GLU A O 1
ATOM 596 N N . PHE A 1 74 ? 3.175 -4.560 1.493 1.00 87.38 74 PHE A N 1
ATOM 597 C CA . PHE A 1 74 ? 2.804 -5.442 0.391 1.00 87.38 74 PHE A CA 1
ATOM 598 C C . PHE A 1 74 ? 3.687 -5.240 -0.847 1.00 87.38 74 PHE A C 1
ATOM 600 O O . PHE A 1 74 ? 4.219 -6.211 -1.386 1.00 87.38 74 PHE A O 1
ATOM 607 N N . ASN A 1 75 ? 3.859 -3.995 -1.298 1.00 90.25 75 ASN A N 1
ATOM 608 C CA . ASN A 1 75 ? 4.661 -3.682 -2.479 1.00 90.25 75 ASN A CA 1
ATOM 609 C C . ASN A 1 75 ? 6.118 -4.096 -2.290 1.00 90.25 75 ASN A C 1
ATOM 611 O O . ASN A 1 75 ? 6.714 -4.645 -3.215 1.00 90.25 75 ASN A O 1
ATOM 615 N N . LYS A 1 76 ? 6.673 -3.890 -1.093 1.00 90.50 76 LYS A N 1
ATOM 616 C CA . LYS A 1 76 ? 8.020 -4.343 -0.748 1.00 90.50 76 LYS A CA 1
ATOM 617 C C . LYS A 1 76 ? 8.144 -5.862 -0.888 1.00 90.50 76 LYS A C 1
ATOM 619 O O . LYS A 1 76 ? 9.005 -6.333 -1.624 1.00 90.50 76 LYS A O 1
ATOM 624 N N . GLN A 1 77 ? 7.245 -6.625 -0.264 1.00 86.94 77 GLN A N 1
ATOM 625 C CA . GLN A 1 77 ? 7.254 -8.091 -0.357 1.00 86.94 77 GLN A CA 1
ATOM 626 C C . GLN A 1 77 ? 7.019 -8.597 -1.784 1.00 86.94 77 GLN A C 1
ATOM 628 O O . GLN A 1 77 ? 7.544 -9.641 -2.173 1.00 86.94 77 GLN A O 1
ATOM 633 N N . ALA A 1 78 ? 6.192 -7.897 -2.562 1.00 86.50 78 ALA A N 1
ATOM 634 C CA . ALA A 1 78 ? 5.969 -8.224 -3.962 1.00 86.50 78 ALA A CA 1
ATOM 635 C C . ALA A 1 78 ? 7.243 -7.992 -4.782 1.00 86.50 78 ALA A C 1
ATOM 637 O O . ALA A 1 78 ? 7.626 -8.868 -5.552 1.00 86.50 78 ALA A O 1
ATOM 638 N N . TRP A 1 79 ? 7.918 -6.859 -4.574 1.00 90.06 79 TRP A N 1
ATOM 639 C CA . TRP A 1 79 ? 9.153 -6.495 -5.265 1.00 90.06 79 TRP A CA 1
ATOM 640 C C . TRP A 1 79 ? 10.314 -7.440 -4.942 1.00 90.06 79 TRP A C 1
ATOM 642 O O . TRP A 1 79 ? 10.999 -7.884 -5.857 1.00 90.06 79 TRP A O 1
ATOM 652 N N . GLU A 1 80 ? 10.486 -7.834 -3.676 1.00 89.94 80 GLU A N 1
ATOM 653 C CA . GLU A 1 80 ? 11.518 -8.798 -3.250 1.00 89.94 80 GLU A CA 1
ATOM 654 C C . GLU A 1 80 ? 11.393 -10.164 -3.946 1.00 89.94 80 GLU A C 1
ATOM 656 O O . GLU A 1 80 ? 12.380 -10.879 -4.105 1.00 89.94 80 GLU A O 1
ATOM 661 N N . LYS A 1 81 ? 10.184 -10.534 -4.383 1.00 86.25 81 LYS A N 1
ATOM 662 C CA . LYS A 1 81 ? 9.932 -11.790 -5.107 1.00 86.25 81 LYS A CA 1
ATOM 663 C C . LYS A 1 81 ? 10.149 -11.673 -6.614 1.00 86.25 81 LYS A C 1
ATOM 665 O O . LYS A 1 81 ? 10.087 -12.688 -7.309 1.00 86.25 81 LYS A O 1
ATOM 670 N N . VAL A 1 82 ? 10.362 -10.468 -7.141 1.00 89.06 82 VAL A N 1
ATOM 671 C CA . VAL A 1 82 ? 10.630 -10.260 -8.564 1.00 89.06 82 VAL A CA 1
ATOM 672 C C . VAL A 1 82 ? 12.123 -10.435 -8.817 1.00 89.06 82 VAL A C 1
ATOM 674 O O . VAL A 1 82 ? 12.941 -9.601 -8.444 1.00 89.06 82 VAL A O 1
ATOM 677 N N . GLU A 1 83 ? 12.490 -11.509 -9.513 1.00 89.44 83 GLU A N 1
ATOM 678 C CA . GLU A 1 83 ? 13.874 -11.695 -9.950 1.00 89.44 83 GLU A CA 1
ATOM 679 C C . GLU A 1 83 ? 14.258 -10.681 -11.047 1.00 89.44 83 GLU A C 1
ATOM 681 O O . GLU A 1 83 ? 13.461 -10.438 -11.963 1.00 89.44 83 GLU A O 1
ATOM 686 N N . PRO A 1 84 ? 15.506 -10.172 -11.070 1.00 89.81 84 PRO A N 1
ATOM 687 C CA . PRO A 1 84 ? 15.980 -9.267 -12.121 1.00 89.81 84 PRO A CA 1
ATOM 688 C C . PRO A 1 84 ? 15.810 -9.828 -13.541 1.00 89.81 84 PRO A C 1
ATOM 690 O O . PRO A 1 84 ? 15.568 -9.084 -14.491 1.00 89.81 84 PRO A O 1
ATOM 693 N N . ALA A 1 85 ? 15.887 -11.155 -13.699 1.00 89.50 85 ALA A N 1
ATOM 694 C CA . ALA A 1 85 ? 15.623 -11.825 -14.970 1.00 89.50 85 ALA A CA 1
ATOM 695 C C . ALA A 1 85 ? 14.185 -11.596 -15.468 1.00 89.50 85 ALA A C 1
ATOM 697 O O . ALA A 1 85 ? 13.979 -11.413 -16.667 1.00 89.50 85 ALA A O 1
ATOM 698 N N . THR A 1 86 ? 13.201 -11.546 -14.566 1.00 91.06 86 THR A N 1
ATOM 699 C CA . THR A 1 86 ? 11.803 -11.237 -14.900 1.00 91.06 86 THR A CA 1
ATOM 700 C C . THR A 1 86 ? 11.680 -9.817 -15.435 1.00 91.06 86 THR A C 1
ATOM 702 O O . THR A 1 86 ? 11.064 -9.617 -16.479 1.00 91.06 86 THR A O 1
ATOM 705 N N . ILE A 1 87 ? 12.338 -8.848 -14.789 1.00 91.06 87 ILE A N 1
ATOM 706 C CA . ILE A 1 87 ? 12.366 -7.450 -15.245 1.00 91.06 87 ILE A CA 1
ATOM 707 C C . ILE A 1 87 ? 12.988 -7.375 -16.643 1.00 91.06 87 ILE A C 1
ATOM 709 O O . ILE A 1 87 ? 12.351 -6.875 -17.570 1.00 91.06 87 ILE A O 1
ATOM 713 N N . ARG A 1 88 ? 14.173 -7.970 -16.844 1.00 90.00 88 ARG A N 1
ATOM 714 C CA . ARG A 1 88 ? 14.827 -8.024 -18.165 1.00 90.00 88 ARG A CA 1
ATOM 715 C C . ARG A 1 88 ? 13.935 -8.661 -19.232 1.00 90.00 88 ARG A C 1
ATOM 717 O O . ARG A 1 88 ? 13.827 -8.135 -20.338 1.00 90.00 88 ARG A O 1
ATOM 724 N N . ASN A 1 89 ? 13.260 -9.763 -18.907 1.00 90.88 89 ASN A N 1
ATOM 725 C CA . ASN A 1 89 ? 12.343 -10.438 -19.825 1.00 90.88 89 ASN A CA 1
ATOM 726 C C . ASN A 1 89 ? 11.132 -9.564 -20.185 1.00 90.88 89 ASN A C 1
ATOM 728 O O . ASN A 1 89 ? 10.697 -9.582 -21.339 1.00 90.88 89 ASN A O 1
ATOM 732 N N . CYS A 1 90 ? 10.609 -8.782 -19.238 1.00 91.19 90 CYS A N 1
ATOM 733 C CA . CYS A 1 90 ? 9.547 -7.809 -19.489 1.00 91.19 90 CYS A CA 1
ATOM 734 C C . CYS A 1 90 ? 10.021 -6.680 -20.414 1.00 91.19 90 CYS A C 1
ATOM 736 O O . CYS A 1 90 ? 9.357 -6.415 -21.415 1.00 91.19 90 CYS A O 1
ATOM 738 N N . PHE A 1 91 ? 11.188 -6.080 -20.149 1.00 91.44 91 PHE A N 1
ATOM 739 C CA . PHE A 1 91 ? 11.776 -5.040 -21.007 1.00 91.44 91 PHE A CA 1
ATOM 740 C C . PHE A 1 91 ? 12.036 -5.560 -22.427 1.00 91.44 91 PHE A C 1
ATOM 742 O O . PHE A 1 91 ? 11.638 -4.921 -23.400 1.00 91.44 91 PHE A O 1
ATOM 749 N N . LYS A 1 92 ? 12.586 -6.775 -22.558 1.00 91.81 92 LYS A N 1
ATOM 750 C CA . LYS A 1 92 ? 12.780 -7.442 -23.853 1.00 91.81 92 LYS A CA 1
ATOM 751 C C . LYS A 1 92 ? 11.459 -7.650 -24.598 1.00 91.81 92 LYS A C 1
ATOM 753 O O . LYS A 1 92 ? 11.387 -7.361 -25.788 1.00 91.81 92 LYS A O 1
ATOM 758 N N . LYS A 1 93 ? 10.410 -8.129 -23.917 1.00 91.31 93 LYS A N 1
ATOM 759 C CA . LYS A 1 93 ? 9.074 -8.309 -24.519 1.00 91.31 93 LYS A CA 1
ATOM 760 C C . LYS A 1 93 ? 8.417 -6.991 -24.923 1.00 91.31 93 LYS A C 1
ATOM 762 O O . LYS A 1 93 ? 7.672 -6.977 -25.895 1.00 91.31 93 LYS A O 1
ATOM 767 N N . ALA A 1 94 ? 8.690 -5.913 -24.195 1.00 93.88 94 ALA A N 1
ATOM 768 C CA . ALA A 1 94 ? 8.214 -4.574 -24.516 1.00 93.88 94 ALA A CA 1
ATOM 769 C C . ALA A 1 94 ? 9.047 -3.874 -25.613 1.00 93.88 94 ALA A C 1
ATOM 771 O O . ALA A 1 94 ? 8.697 -2.772 -26.019 1.00 93.88 94 ALA A O 1
ATOM 772 N N . GLY A 1 95 ? 10.114 -4.509 -26.121 1.00 89.81 95 GLY A N 1
ATOM 773 C CA . GLY A 1 95 ? 10.953 -3.974 -27.199 1.00 89.81 95 GLY A CA 1
ATOM 774 C C . GLY A 1 95 ? 12.118 -3.093 -26.734 1.00 89.81 95 GLY A C 1
ATOM 775 O O . GLY A 1 95 ? 12.848 -2.571 -27.570 1.00 89.81 95 GLY A O 1
ATOM 776 N N . PHE A 1 96 ? 12.346 -2.966 -25.424 1.00 86.19 96 PHE A N 1
ATOM 777 C CA . PHE A 1 96 ? 13.480 -2.237 -24.844 1.00 86.19 96 PHE A CA 1
ATOM 778 C C . PHE A 1 96 ? 14.740 -3.116 -24.775 1.00 86.19 96 PHE A C 1
ATOM 780 O O . PHE A 1 96 ? 15.280 -3.371 -23.698 1.00 86.19 96 PHE A O 1
ATOM 787 N N . GLN A 1 97 ? 15.198 -3.650 -25.908 1.00 79.56 97 GLN A N 1
ATOM 788 C CA . GLN A 1 97 ? 16.483 -4.352 -25.937 1.00 79.56 97 GLN A CA 1
ATOM 789 C C . GLN A 1 97 ? 17.631 -3.341 -25.897 1.00 79.56 97 GLN A C 1
ATOM 791 O O . GLN A 1 97 ? 17.754 -2.501 -26.784 1.00 79.56 97 GLN A O 1
ATOM 796 N N . ALA A 1 98 ? 18.486 -3.449 -24.878 1.00 66.19 98 ALA A N 1
ATOM 797 C CA . ALA A 1 98 ? 19.787 -2.799 -24.895 1.00 66.19 98 ALA A CA 1
ATOM 798 C C . ALA A 1 98 ? 20.625 -3.403 -26.034 1.00 66.19 98 ALA A C 1
ATOM 800 O O . ALA A 1 98 ? 20.674 -4.625 -26.189 1.00 66.19 98 ALA A O 1
ATOM 801 N N . SER A 1 99 ? 21.258 -2.553 -26.841 1.00 62.69 99 SER A N 1
ATOM 802 C CA . SER A 1 99 ? 22.251 -2.990 -27.821 1.00 62.69 99 SER A CA 1
ATOM 803 C C . SER A 1 99 ? 23.456 -3.564 -27.079 1.00 62.69 99 SER A C 1
ATOM 805 O O . SER A 1 99 ? 24.018 -2.896 -26.214 1.00 62.69 99 SER A O 1
ATOM 807 N N . GLU A 1 100 ? 23.823 -4.799 -27.398 1.00 56.09 100 GLU A N 1
ATOM 808 C CA . GLU A 1 100 ? 24.888 -5.559 -26.746 1.00 56.09 100 GLU A CA 1
ATOM 809 C C . GLU A 1 100 ? 26.216 -4.779 -26.723 1.00 56.09 100 GLU A C 1
ATOM 811 O O . GLU A 1 100 ? 26.766 -4.411 -27.758 1.00 56.09 100 GLU A O 1
ATOM 816 N N . THR A 1 101 ? 26.759 -4.549 -25.529 1.00 43.16 101 THR A N 1
ATOM 817 C CA . THR A 1 101 ? 28.209 -4.621 -25.322 1.00 43.16 101 THR A CA 1
ATOM 818 C C . THR A 1 101 ? 28.409 -5.673 -24.244 1.00 43.16 101 THR A C 1
ATOM 820 O O . THR A 1 101 ? 27.910 -5.540 -23.128 1.00 43.16 101 THR A O 1
ATOM 823 N N . GLU A 1 102 ? 29.016 -6.785 -24.637 1.00 59.75 102 GLU A N 1
ATOM 824 C CA . GLU A 1 102 ? 29.255 -7.949 -23.795 1.00 59.75 102 GLU A CA 1
ATOM 825 C C . GLU A 1 102 ? 30.215 -7.597 -22.653 1.00 59.75 102 GLU A C 1
ATOM 827 O O . GLU A 1 102 ? 31.309 -7.100 -22.905 1.00 59.75 102 GLU A O 1
ATOM 832 N N . THR A 1 103 ? 29.851 -7.950 -21.420 1.00 44.31 103 THR A N 1
ATOM 833 C CA . THR A 1 103 ? 30.809 -8.537 -20.474 1.00 44.31 103 THR A CA 1
ATOM 834 C C . THR A 1 103 ? 30.071 -9.477 -19.531 1.00 44.31 103 THR A C 1
ATOM 836 O O . THR A 1 103 ? 29.183 -9.075 -18.781 1.00 44.31 103 THR A O 1
ATOM 839 N N . GLU A 1 104 ? 30.446 -10.749 -19.612 1.00 55.22 104 GLU A N 1
ATOM 840 C CA . GLU A 1 104 ? 30.174 -11.780 -18.620 1.00 55.22 104 GLU A CA 1
ATOM 841 C C . GLU A 1 104 ? 30.923 -11.437 -17.324 1.00 55.22 104 GLU A C 1
ATOM 843 O O . GLU A 1 104 ? 32.117 -11.136 -17.347 1.00 55.22 104 GLU A O 1
ATOM 848 N N . GLY A 1 105 ? 30.230 -11.485 -16.191 1.00 41.75 105 GLY A N 1
ATOM 849 C CA . GLY A 1 105 ? 30.838 -11.290 -14.881 1.00 41.75 105 GLY A CA 1
ATOM 850 C C . GLY A 1 105 ? 29.777 -11.159 -13.805 1.00 41.75 105 GLY A C 1
ATOM 851 O O . GLY A 1 105 ? 29.114 -10.133 -13.700 1.00 41.75 105 GLY A O 1
ATOM 852 N N . GLU A 1 106 ? 29.603 -12.219 -13.021 1.00 56.59 106 GLU A N 1
ATOM 853 C CA . GLU A 1 106 ? 28.901 -12.179 -11.742 1.00 56.59 106 GLU A CA 1
ATOM 854 C C . GLU A 1 106 ? 29.522 -11.069 -10.883 1.00 56.59 106 GLU A C 1
ATOM 856 O O . GLU A 1 106 ? 30.674 -11.199 -10.487 1.00 56.59 106 GLU A O 1
ATOM 861 N N . ASN A 1 107 ? 28.798 -9.981 -10.619 1.00 41.06 107 ASN A N 1
ATOM 862 C CA . ASN A 1 107 ? 29.133 -9.031 -9.564 1.00 41.06 107 ASN A CA 1
ATOM 863 C C . ASN A 1 107 ? 27.855 -8.402 -9.011 1.00 41.06 107 ASN A C 1
ATOM 865 O O . ASN A 1 107 ? 26.885 -8.160 -9.732 1.00 41.06 107 ASN A O 1
ATOM 869 N N . GLU A 1 108 ? 27.879 -8.204 -7.698 1.00 49.72 108 GLU A N 1
ATOM 870 C CA . GLU A 1 108 ? 26.913 -7.453 -6.910 1.00 49.72 108 GLU A CA 1
ATOM 871 C C . GLU A 1 108 ? 26.524 -6.165 -7.643 1.00 49.72 108 GLU A C 1
ATOM 873 O O . GLU A 1 108 ? 27.384 -5.400 -8.073 1.00 49.72 108 GLU A O 1
ATOM 878 N N . ILE A 1 109 ? 25.219 -5.932 -7.803 1.00 49.09 109 ILE A N 1
ATOM 879 C CA . ILE A 1 109 ? 24.719 -4.646 -8.286 1.00 49.09 109 ILE A CA 1
ATOM 880 C C . ILE A 1 109 ? 24.882 -3.678 -7.113 1.00 49.09 109 ILE A C 1
ATOM 882 O O . ILE A 1 109 ? 23.950 -3.474 -6.332 1.00 49.09 109 ILE A O 1
ATOM 886 N N . GLU A 1 110 ? 26.078 -3.117 -6.942 1.00 50.97 110 GLU A N 1
ATOM 887 C CA . GLU A 1 110 ? 26.165 -1.804 -6.321 1.00 50.97 110 GLU A CA 1
ATOM 888 C C . GLU A 1 110 ? 25.322 -0.881 -7.198 1.00 50.97 110 GLU A C 1
ATOM 890 O O . GLU A 1 110 ? 25.416 -0.927 -8.426 1.00 50.97 110 GLU A O 1
ATOM 895 N N . ALA A 1 111 ? 24.416 -0.121 -6.584 1.00 56.38 111 ALA A N 1
ATOM 896 C CA . ALA A 1 111 ? 23.691 0.920 -7.287 1.00 56.38 111 ALA A CA 1
ATOM 897 C C . ALA A 1 111 ? 24.723 1.959 -7.735 1.00 56.38 111 ALA A C 1
ATOM 899 O O . ALA A 1 111 ? 25.011 2.917 -7.024 1.00 56.38 111 ALA A O 1
ATOM 900 N N . GLU A 1 112 ? 25.338 1.720 -8.888 1.00 54.28 112 GLU A N 1
ATOM 901 C CA . GLU A 1 112 ? 26.040 2.748 -9.616 1.00 54.28 112 GLU A CA 1
ATOM 902 C C . GLU A 1 112 ? 24.981 3.797 -9.944 1.00 54.28 112 GLU A C 1
ATOM 904 O O . GLU A 1 112 ? 24.038 3.538 -10.699 1.00 54.28 112 GLU A O 1
ATOM 909 N N . ASP A 1 113 ? 25.100 4.958 -9.294 1.00 52.94 113 ASP A N 1
ATOM 910 C CA . ASP A 1 113 ? 24.429 6.197 -9.673 1.00 52.94 113 ASP A CA 1
ATOM 911 C C . ASP A 1 113 ? 24.853 6.505 -11.113 1.00 52.94 113 ASP A C 1
ATOM 913 O O . ASP A 1 113 ? 25.760 7.295 -11.384 1.00 52.94 113 ASP A O 1
ATOM 917 N N . THR A 1 114 ? 24.246 5.800 -12.065 1.00 63.88 114 THR A N 1
ATOM 918 C CA . THR A 1 114 ? 24.376 6.107 -13.475 1.00 63.88 114 THR A CA 1
ATOM 919 C C . THR A 1 114 ? 23.705 7.454 -13.602 1.00 63.88 114 THR A C 1
ATOM 921 O O . THR A 1 114 ? 22.486 7.547 -13.468 1.00 63.88 114 THR A O 1
ATOM 924 N N . ASP A 1 115 ? 24.505 8.505 -13.757 1.00 71.00 115 ASP A N 1
ATOM 925 C CA . ASP A 1 115 ? 23.992 9.854 -13.910 1.00 71.00 115 ASP A CA 1
ATOM 926 C C . ASP A 1 115 ? 23.051 9.863 -15.121 1.00 71.00 115 ASP A C 1
ATOM 928 O O . ASP A 1 115 ? 23.482 9.772 -16.271 1.00 71.00 115 ASP A O 1
ATOM 932 N N . VAL A 1 116 ? 21.744 9.860 -14.846 1.00 75.81 116 VAL A N 1
ATOM 933 C CA . VAL A 1 116 ? 20.678 9.861 -15.855 1.00 75.81 116 VAL A CA 1
ATOM 934 C C . VAL A 1 116 ? 20.383 11.273 -16.347 1.00 75.81 116 VAL A C 1
ATOM 936 O O . VAL A 1 116 ? 19.667 11.422 -17.339 1.00 75.81 116 VAL A O 1
ATOM 939 N N . GLN A 1 117 ? 20.953 12.305 -15.713 1.00 77.81 117 GLN A N 1
ATOM 940 C CA . GLN A 1 117 ? 20.793 13.699 -16.132 1.00 77.81 117 GLN A CA 1
ATOM 941 C C . GLN A 1 117 ? 21.130 13.921 -17.615 1.00 77.81 117 GLN A C 1
ATOM 943 O O . GLN A 1 117 ? 20.315 14.524 -18.304 1.00 77.81 117 GLN A O 1
ATOM 948 N N . PRO A 1 118 ? 22.215 13.360 -18.189 1.00 77.00 118 PRO A N 1
ATOM 949 C CA . PRO A 1 118 ? 22.538 13.539 -19.603 1.00 77.00 118 PRO A CA 1
ATOM 950 C C . PRO A 1 118 ? 21.475 12.946 -20.537 1.00 77.00 118 PRO A C 1
ATOM 952 O O . PRO A 1 118 ? 21.215 13.486 -21.614 1.00 77.00 118 PRO A O 1
ATOM 955 N N . PHE A 1 119 ? 20.857 11.828 -20.139 1.00 78.75 119 PHE A N 1
ATOM 956 C CA . PHE A 1 119 ? 19.768 11.212 -20.895 1.00 78.75 119 PHE A CA 1
ATOM 957 C C . PHE A 1 119 ? 18.497 12.058 -20.808 1.00 78.75 119 PHE A C 1
ATOM 959 O O . PHE A 1 119 ? 17.866 12.325 -21.831 1.00 78.75 119 PHE A O 1
ATOM 966 N N . LEU A 1 120 ? 18.149 12.511 -19.602 1.00 77.12 120 LEU A N 1
ATOM 967 C CA . LEU A 1 120 ? 16.974 13.342 -19.369 1.00 77.12 120 LEU A CA 1
ATOM 968 C C . LEU A 1 120 ? 17.086 14.674 -20.112 1.00 77.12 120 LEU A C 1
ATOM 970 O O . LEU A 1 120 ? 16.156 15.020 -20.835 1.00 77.12 120 LEU A O 1
ATOM 974 N N . SER A 1 121 ? 18.233 15.360 -20.044 1.00 80.12 121 SER A N 1
ATOM 975 C CA . SER A 1 121 ? 18.482 16.602 -20.790 1.00 80.12 121 SER A CA 1
ATOM 976 C C . SER A 1 121 ? 18.329 16.404 -22.297 1.00 80.12 121 SER A C 1
ATOM 978 O O . SER A 1 121 ? 17.734 17.235 -22.981 1.00 80.12 121 SER A O 1
ATOM 980 N N . ARG A 1 122 ? 18.812 15.278 -22.840 1.00 81.25 122 ARG A N 1
ATOM 981 C CA . ARG A 1 122 ? 18.629 14.961 -24.262 1.00 81.25 122 ARG A CA 1
ATOM 982 C C . ARG A 1 122 ? 17.154 14.767 -24.619 1.00 81.25 122 ARG A C 1
ATOM 984 O O . ARG A 1 122 ? 16.726 15.247 -25.665 1.00 81.25 122 ARG A O 1
ATOM 991 N N . LEU A 1 123 ? 16.394 14.083 -23.767 1.00 80.06 123 LEU A N 1
ATOM 992 C CA . LEU A 1 123 ? 14.967 13.840 -23.971 1.00 80.06 123 LEU A CA 1
ATOM 993 C C . LEU A 1 123 ? 14.150 15.139 -23.872 1.00 80.06 123 LEU A C 1
ATOM 995 O O . LEU A 1 123 ? 13.274 15.367 -24.701 1.00 80.06 123 LEU A O 1
ATOM 999 N N . LEU A 1 124 ? 14.468 16.006 -22.905 1.00 82.44 124 LEU A N 1
ATOM 1000 C CA . LEU A 1 124 ? 13.866 17.336 -22.747 1.00 82.44 124 LEU A CA 1
ATOM 1001 C C . LEU A 1 124 ? 14.028 18.153 -24.039 1.00 82.44 124 LEU A C 1
ATOM 1003 O O . LEU A 1 124 ? 13.043 18.645 -24.587 1.00 82.44 124 LEU A O 1
ATOM 1007 N N . VAL A 1 125 ? 15.242 18.186 -24.601 1.00 82.75 125 VAL A N 1
ATOM 1008 C CA . VAL A 1 125 ? 15.520 18.858 -25.883 1.00 82.75 125 VAL A CA 1
ATOM 1009 C C . VAL A 1 125 ? 14.767 18.210 -27.049 1.00 82.75 125 VAL A C 1
ATOM 1011 O O . VAL A 1 125 ? 14.208 18.918 -27.885 1.00 82.75 125 VAL A O 1
ATOM 1014 N N . GLU A 1 126 ? 14.740 16.877 -27.122 1.00 88.12 126 GLU A N 1
ATOM 1015 C CA . GLU A 1 126 ? 14.090 16.142 -28.216 1.00 88.12 126 GLU A CA 1
ATOM 1016 C C . GLU A 1 126 ? 12.573 16.364 -28.258 1.00 88.12 126 GLU A C 1
ATOM 1018 O O . GLU A 1 126 ? 12.002 16.531 -29.336 1.00 88.12 126 GLU A O 1
ATOM 1023 N N . TYR A 1 127 ? 11.929 16.414 -27.093 1.00 80.38 127 TYR A N 1
ATOM 1024 C CA . TYR A 1 127 ? 10.487 16.630 -26.972 1.00 80.38 127 TYR A CA 1
ATOM 1025 C C . TYR A 1 127 ? 10.110 18.111 -26.814 1.00 80.38 127 TYR A C 1
ATOM 1027 O O . TYR A 1 127 ? 8.934 18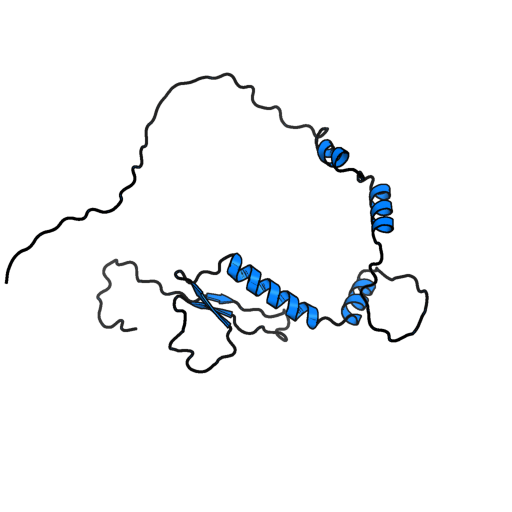.421 -26.628 1.00 80.38 127 TYR A O 1
ATOM 1035 N N . GLY A 1 128 ? 11.084 19.026 -26.909 1.00 75.94 128 GLY A N 1
ATOM 1036 C CA . GLY A 1 128 ? 10.868 20.468 -26.768 1.00 75.94 128 GLY A CA 1
ATOM 1037 C C . GLY A 1 128 ? 10.327 20.870 -25.394 1.00 75.94 128 GLY A C 1
ATOM 1038 O O . GLY A 1 128 ? 9.645 21.886 -25.281 1.00 75.94 128 GLY A O 1
ATOM 1039 N N . ILE A 1 129 ? 10.585 20.056 -24.371 1.00 79.25 129 ILE A N 1
ATOM 1040 C CA . ILE A 1 129 ? 10.173 20.321 -22.997 1.00 79.25 129 ILE A CA 1
ATOM 1041 C C . ILE A 1 129 ? 11.196 21.296 -22.399 1.00 79.25 129 ILE A C 1
ATOM 1043 O O . ILE A 1 129 ? 12.398 21.017 -22.465 1.00 79.25 129 ILE A O 1
ATOM 1047 N N . PRO A 1 130 ? 10.758 22.428 -21.829 1.00 72.38 130 PRO A N 1
ATOM 1048 C CA . PRO A 1 130 ? 11.681 23.400 -21.270 1.00 72.38 130 PRO A CA 1
ATOM 1049 C C . PRO A 1 130 ? 12.504 22.828 -20.111 1.00 72.38 130 PRO A C 1
ATOM 1051 O O . PRO A 1 130 ? 11.983 22.117 -19.256 1.00 72.38 130 PRO A O 1
ATOM 1054 N N . ASP A 1 131 ? 13.792 23.171 -20.083 1.00 72.38 131 ASP A N 1
ATOM 1055 C CA . ASP A 1 131 ? 14.750 22.755 -19.043 1.00 72.38 131 ASP A CA 1
ATOM 1056 C C . ASP A 1 131 ? 14.705 23.679 -17.806 1.00 72.38 131 ASP A C 1
ATOM 1058 O O . ASP A 1 131 ? 15.428 23.487 -16.830 1.00 72.38 131 ASP A O 1
ATOM 1062 N N . SER A 1 132 ? 13.852 24.710 -17.841 1.00 71.56 132 SER A N 1
ATOM 1063 C CA . SER A 1 132 ? 13.653 25.666 -16.754 1.00 71.56 132 SER A CA 1
ATOM 1064 C C . SER A 1 132 ? 12.221 25.588 -16.216 1.00 71.56 132 SER A C 1
ATOM 1066 O O . SER A 1 132 ? 11.259 25.386 -16.960 1.00 71.56 132 SER A O 1
ATOM 1068 N N . LEU A 1 133 ? 12.076 25.750 -14.899 1.00 66.06 133 LEU A N 1
ATOM 1069 C CA . LEU A 1 133 ? 10.765 25.797 -14.246 1.00 66.06 133 LEU A CA 1
ATOM 1070 C C . LEU A 1 133 ? 9.956 27.026 -14.676 1.00 66.06 133 LEU A C 1
ATOM 1072 O O . LEU A 1 133 ? 8.737 26.930 -14.796 1.00 66.06 133 LEU A O 1
ATOM 1076 N N . ASP A 1 134 ? 10.631 28.144 -14.948 1.00 68.38 134 ASP A N 1
ATOM 1077 C CA . ASP A 1 134 ? 9.998 29.390 -15.382 1.00 68.38 134 ASP A CA 1
ATOM 1078 C C . ASP A 1 134 ? 9.300 29.218 -16.740 1.00 68.38 134 ASP A C 1
ATOM 1080 O O . ASP A 1 134 ? 8.184 29.691 -16.944 1.00 68.38 134 ASP A O 1
ATOM 1084 N N . ASP A 1 135 ? 9.901 28.474 -17.667 1.00 67.19 135 ASP A N 1
ATOM 1085 C CA . ASP A 1 135 ? 9.294 28.203 -18.973 1.00 67.19 135 ASP A CA 1
ATOM 1086 C C . ASP A 1 135 ? 8.143 27.175 -18.883 1.00 67.19 135 ASP A C 1
ATOM 1088 O O . ASP A 1 135 ? 7.228 27.194 -19.709 1.00 67.19 135 ASP A O 1
ATOM 1092 N N . LEU A 1 136 ? 8.149 26.297 -17.868 1.00 66.94 136 LEU A N 1
ATOM 1093 C CA . LEU A 1 136 ? 7.061 25.345 -17.603 1.00 66.94 136 LEU A CA 1
ATOM 1094 C C . LEU A 1 136 ? 5.825 26.013 -16.989 1.00 66.94 136 LEU A C 1
ATOM 1096 O O . LEU A 1 136 ? 4.699 25.619 -17.287 1.00 66.94 136 LEU A O 1
ATOM 1100 N N . GLU A 1 137 ? 6.019 27.025 -16.148 1.00 68.31 137 GLU A N 1
ATOM 1101 C CA . GLU A 1 137 ? 4.919 27.790 -15.551 1.00 68.31 137 GLU A CA 1
ATOM 1102 C C . GLU A 1 137 ? 4.187 28.647 -16.596 1.00 68.31 137 GLU A C 1
ATOM 1104 O O . GLU A 1 137 ? 2.967 28.798 -16.545 1.00 68.31 137 GLU A O 1
ATOM 1109 N N . ASN A 1 138 ? 4.914 29.138 -17.603 1.00 69.06 138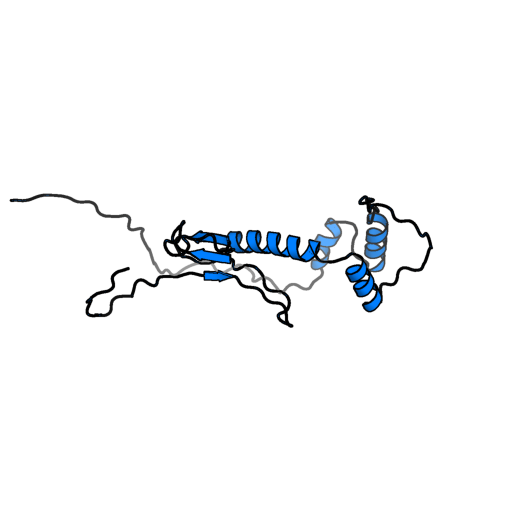 ASN A N 1
ATOM 1110 C CA . ASN A 1 138 ? 4.356 29.967 -18.673 1.00 69.06 138 ASN A CA 1
ATOM 1111 C C . ASN A 1 138 ? 3.794 29.159 -19.859 1.00 69.06 138 ASN A C 1
ATOM 1113 O O . ASN A 1 138 ? 3.219 29.734 -20.783 1.00 69.06 138 ASN A O 1
ATOM 1117 N N . LEU A 1 139 ? 3.898 27.826 -19.833 1.00 66.56 139 LEU A N 1
ATOM 1118 C CA . LEU A 1 139 ? 3.423 26.939 -20.905 1.00 66.56 139 LEU A CA 1
ATOM 1119 C C . LEU A 1 139 ? 1.891 26.976 -21.089 1.00 66.56 139 LEU A C 1
ATOM 1121 O O . LEU A 1 139 ? 1.400 26.695 -22.180 1.00 66.56 139 LEU A O 1
ATOM 1125 N N . ASP A 1 140 ? 1.141 27.356 -20.049 1.00 72.06 140 ASP A N 1
ATOM 1126 C CA . ASP A 1 140 ? -0.330 27.471 -20.079 1.00 72.06 140 ASP A CA 1
ATOM 1127 C C . ASP A 1 140 ? -0.819 28.907 -20.369 1.00 72.06 140 ASP A C 1
ATOM 1129 O O . ASP A 1 140 ? -2.017 29.177 -20.430 1.00 72.06 140 ASP A O 1
ATOM 1133 N N . GLN A 1 141 ? 0.100 29.860 -20.560 1.00 70.00 141 GLN A N 1
ATOM 1134 C CA . GLN A 1 141 ? -0.228 31.288 -20.643 1.00 70.00 141 GLN A CA 1
ATOM 1135 C C . GLN A 1 141 ? -0.825 31.698 -22.003 1.00 70.00 141 GLN A C 1
ATOM 1137 O O . GLN A 1 141 ? -1.591 32.658 -22.075 1.00 70.00 141 GLN A O 1
ATOM 1142 N N . ASP A 1 142 ? -0.528 30.934 -23.060 1.00 67.94 142 ASP A N 1
ATOM 1143 C CA . ASP A 1 142 ? -1.077 31.114 -24.413 1.00 67.94 142 ASP A CA 1
ATOM 1144 C C . ASP A 1 142 ? -2.311 30.230 -24.69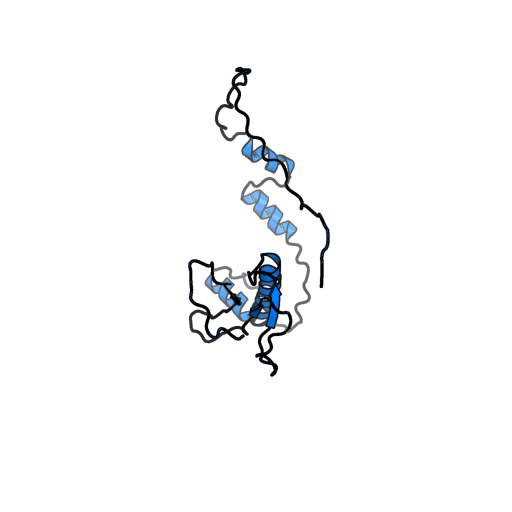1 1.00 67.94 142 ASP A C 1
ATOM 1146 O O . ASP A 1 142 ? -2.861 30.245 -25.800 1.00 67.94 142 ASP A O 1
ATOM 1150 N N . VAL A 1 143 ? -2.782 29.458 -23.704 1.00 73.25 143 VAL A N 1
ATOM 1151 C CA . VAL A 1 143 ? -4.022 28.686 -23.838 1.00 73.25 143 VAL A CA 1
ATOM 1152 C C . VAL A 1 143 ? -5.207 29.648 -23.686 1.00 73.25 143 VAL A C 1
ATOM 1154 O O . VAL A 1 143 ? -5.316 30.327 -22.663 1.00 73.25 143 VAL A O 1
ATOM 1157 N N . PRO A 1 144 ? -6.118 29.743 -24.679 1.00 65.62 144 PRO A N 1
ATOM 1158 C CA . PRO A 1 144 ? -7.259 30.641 -24.591 1.00 65.62 144 PRO A CA 1
ATOM 1159 C C . PRO A 1 144 ? -8.139 30.253 -23.402 1.00 65.62 144 PRO A C 1
ATOM 1161 O O . PRO A 1 144 ? -8.894 29.280 -23.443 1.00 65.62 144 PRO A O 1
ATOM 1164 N N . THR A 1 145 ? -8.034 31.031 -22.331 1.00 73.81 145 THR A N 1
ATOM 1165 C CA . THR A 1 145 ? -8.865 30.907 -21.141 1.00 73.81 145 THR A CA 1
ATOM 1166 C C . THR A 1 145 ? -10.221 31.555 -21.403 1.00 73.81 145 THR A C 1
ATOM 1168 O O . THR A 1 145 ? -10.346 32.541 -22.132 1.00 73.81 145 THR A O 1
ATOM 1171 N N . ALA A 1 146 ? -11.279 30.961 -20.848 1.00 74.75 146 ALA A N 1
ATOM 1172 C CA . ALA A 1 146 ? -12.620 31.523 -20.956 1.00 74.75 146 ALA A CA 1
ATOM 1173 C C . ALA A 1 146 ? -12.651 32.944 -20.352 1.00 74.75 146 ALA A C 1
ATOM 1175 O O . ALA A 1 146 ? -11.961 33.189 -19.359 1.00 74.75 146 ALA A O 1
ATOM 1176 N N . PRO A 1 147 ? -13.442 33.881 -20.912 1.00 65.12 147 PRO A N 1
ATOM 1177 C CA . PRO A 1 147 ? -13.527 35.235 -20.377 1.00 65.12 147 PRO A CA 1
ATOM 1178 C C . PRO A 1 147 ? -13.996 35.199 -18.918 1.00 65.12 147 PRO A C 1
ATOM 1180 O O . PRO A 1 147 ? -15.007 34.569 -18.598 1.00 65.12 147 PRO A O 1
ATOM 1183 N N . SER A 1 148 ? -13.255 35.869 -18.035 1.00 62.50 148 SER A N 1
ATOM 1184 C CA . SER A 1 148 ? -13.628 36.015 -16.630 1.00 62.50 148 SER A CA 1
ATOM 1185 C C . SER A 1 148 ? -14.884 36.890 -16.501 1.00 62.50 148 SER A C 1
ATOM 1187 O O . SER A 1 148 ? -15.046 37.859 -17.251 1.00 62.50 148 SER A O 1
ATOM 1189 N N . PRO A 1 149 ? -15.809 36.566 -15.579 1.00 50.88 149 PRO A N 1
ATOM 1190 C CA . PRO A 1 149 ? -16.986 37.388 -15.353 1.00 50.88 149 PRO A CA 1
ATOM 1191 C C . PRO A 1 149 ? -16.536 38.704 -14.715 1.00 50.88 149 PRO A C 1
ATOM 1193 O O . PRO A 1 149 ? -15.975 38.720 -13.625 1.00 50.88 149 PRO A O 1
ATOM 1196 N N . SER A 1 150 ? -16.757 39.811 -15.418 1.00 52.56 150 SER A N 1
ATOM 1197 C CA . SER A 1 150 ? -16.541 41.160 -14.904 1.00 52.56 150 SER A CA 1
ATOM 1198 C C . SER A 1 150 ? -17.383 41.395 -13.645 1.00 52.56 150 SER A C 1
ATOM 1200 O O . SER A 1 150 ? -18.611 41.293 -13.692 1.00 52.56 150 SER A O 1
ATOM 1202 N N . GLU A 1 151 ? -16.718 41.717 -12.537 1.00 55.50 151 GLU A N 1
ATOM 1203 C CA . GLU A 1 151 ? -17.324 42.136 -11.276 1.00 55.50 151 GLU A CA 1
ATOM 1204 C C . GLU A 1 151 ? -17.958 43.529 -11.417 1.00 55.50 151 GLU A C 1
ATOM 1206 O O . GLU A 1 151 ? -17.241 44.518 -11.388 1.00 55.50 151 GLU A O 1
ATOM 1211 N N . GLU A 1 152 ? -19.287 43.613 -11.529 1.00 51.31 152 GLU A N 1
ATOM 1212 C CA . GLU A 1 152 ? -20.099 44.711 -10.972 1.00 51.31 152 GLU A CA 1
ATOM 1213 C C . GLU A 1 152 ? -21.553 44.238 -10.768 1.00 51.31 152 GLU A C 1
ATOM 1215 O O . GLU A 1 152 ? -22.375 44.314 -11.677 1.00 51.31 152 GLU A O 1
ATOM 1220 N N . MET A 1 153 ? -21.887 43.762 -9.561 1.00 41.12 153 MET A N 1
ATOM 1221 C CA . MET A 1 153 ? -23.247 43.862 -9.001 1.00 41.12 153 MET A CA 1
ATOM 1222 C C . MET A 1 153 ? -23.197 43.684 -7.471 1.00 41.12 153 MET A C 1
ATOM 1224 O O . MET A 1 153 ? -23.266 42.576 -6.948 1.00 41.12 153 MET A O 1
ATOM 1228 N N . ASN A 1 154 ? -23.047 44.792 -6.741 1.00 42.97 154 ASN A N 1
ATOM 1229 C CA . ASN A 1 154 ? -23.242 44.849 -5.283 1.00 42.97 154 ASN A CA 1
ATOM 1230 C C . ASN A 1 154 ? -24.767 44.950 -4.952 1.00 42.97 154 ASN A C 1
ATOM 1232 O O . ASN A 1 154 ? -25.586 45.070 -5.862 1.00 42.97 154 ASN A O 1
ATOM 1236 N N . PRO A 1 155 ? -25.210 44.988 -3.679 1.00 51.94 155 PRO A N 1
ATOM 1237 C CA . PRO A 1 155 ? -25.581 43.821 -2.868 1.00 51.94 155 PRO A CA 1
ATOM 1238 C C . PRO A 1 155 ? -26.970 43.993 -2.198 1.00 51.94 155 PRO A C 1
ATOM 1240 O O . PRO A 1 155 ? -27.222 45.024 -1.585 1.00 51.94 155 PRO A O 1
ATOM 1243 N N . SER A 1 156 ? -27.879 43.010 -2.207 1.00 33.00 156 SER A N 1
ATOM 1244 C CA . SER A 1 156 ? -28.951 42.938 -1.182 1.00 33.00 156 SER A CA 1
ATOM 1245 C C . SER A 1 156 ? -29.770 41.649 -1.251 1.00 33.00 156 SER A C 1
ATOM 1247 O O . SER A 1 156 ? -29.893 41.040 -2.309 1.00 33.00 156 SER A O 1
ATOM 1249 N N . THR A 1 157 ? -30.392 41.344 -0.108 1.00 38.81 157 THR A N 1
ATOM 1250 C CA . THR A 1 157 ? -31.291 40.230 0.253 1.00 38.81 157 THR A CA 1
ATOM 1251 C C . THR A 1 157 ? -30.539 38.994 0.761 1.00 38.81 157 THR A C 1
ATOM 1253 O O . THR A 1 157 ? -29.981 38.225 -0.006 1.00 38.81 157 THR A O 1
ATOM 1256 N N . THR A 1 158 ? -30.175 38.967 2.050 1.00 40.44 158 THR A N 1
ATOM 1257 C CA . THR A 1 158 ? -30.982 38.421 3.167 1.00 40.44 158 THR A CA 1
ATOM 1258 C C . THR A 1 158 ? -31.496 37.019 2.866 1.00 40.44 158 THR A C 1
ATOM 1260 O O . THR A 1 158 ? -32.443 36.880 2.107 1.00 40.44 158 THR A O 1
ATOM 1263 N N . ASP A 1 159 ? -30.908 36.006 3.498 1.00 35.41 159 ASP A N 1
ATOM 1264 C CA . ASP A 1 159 ? -31.639 35.269 4.525 1.00 35.41 159 ASP A CA 1
ATOM 1265 C C . ASP A 1 159 ? -30.675 34.553 5.474 1.00 35.41 159 ASP A C 1
ATOM 1267 O O . ASP A 1 159 ? -29.608 34.064 5.102 1.00 35.41 159 ASP A O 1
ATOM 1271 N N . SER A 1 160 ? -31.056 34.634 6.742 1.00 44.56 160 SER A N 1
ATOM 1272 C CA . SER A 1 160 ? -30.451 34.026 7.912 1.00 44.56 160 SER A CA 1
ATOM 1273 C C . SER A 1 160 ? -30.483 32.505 7.823 1.00 44.56 160 SER A C 1
ATOM 1275 O O . SER A 1 160 ? -31.510 31.962 7.453 1.00 44.56 160 SER A O 1
ATOM 1277 N N . ASP A 1 161 ? -29.428 31.836 8.285 1.00 36.81 161 ASP A N 1
ATOM 1278 C CA . ASP A 1 161 ? -29.589 30.634 9.104 1.00 36.81 161 ASP A CA 1
ATOM 1279 C C . ASP A 1 161 ? -28.353 30.441 9.988 1.00 36.81 161 ASP A C 1
ATOM 1281 O O . ASP A 1 161 ? -27.228 30.213 9.547 1.00 36.81 161 ASP A O 1
ATOM 1285 N N . SER A 1 162 ? -28.593 30.639 11.276 1.00 48.97 162 SER A N 1
ATOM 1286 C CA . SER A 1 162 ? -27.679 30.448 12.390 1.00 48.97 162 SER A CA 1
ATOM 1287 C C . SER A 1 162 ? -27.847 29.032 12.938 1.00 48.97 162 SER A C 1
ATOM 1289 O O . SER A 1 162 ? -28.898 28.733 13.499 1.00 48.97 162 SER A O 1
ATOM 1291 N N . GLU A 1 163 ? -26.813 28.195 12.858 1.00 44.97 163 GLU A N 1
ATOM 1292 C CA . GLU A 1 163 ? -26.712 26.982 13.677 1.00 44.97 163 GLU A CA 1
ATOM 1293 C C . GLU A 1 163 ? -25.671 27.212 14.776 1.00 44.97 163 GLU A C 1
ATOM 1295 O O . GLU A 1 163 ? -24.463 27.245 14.543 1.00 44.97 163 GLU A O 1
ATOM 1300 N N . SER A 1 164 ? -26.178 27.450 15.985 1.00 46.06 164 SER A N 1
ATOM 1301 C CA . SER A 1 164 ? -25.407 27.550 17.217 1.00 46.06 164 SER A CA 1
ATOM 1302 C C . SER A 1 164 ? -25.023 26.168 17.742 1.00 46.06 164 SER A C 1
ATOM 1304 O O . SER A 1 164 ? -25.842 25.250 17.772 1.00 46.06 164 SER A O 1
ATOM 1306 N N . GLU A 1 165 ? -23.788 26.086 18.226 1.00 42.25 165 GLU A N 1
ATOM 1307 C CA . GLU A 1 165 ? -23.226 25.019 19.050 1.00 42.25 165 GLU A CA 1
ATOM 1308 C C . GLU A 1 165 ? -24.134 24.675 20.245 1.00 42.25 165 GLU A C 1
ATOM 1310 O O . GLU A 1 165 ? -24.651 25.565 20.920 1.00 42.25 165 GLU A O 1
ATOM 1315 N N . ILE A 1 166 ? -24.291 23.380 20.539 1.00 42.94 166 ILE A N 1
ATOM 1316 C CA . ILE A 1 166 ? -24.851 22.901 21.809 1.00 42.94 166 ILE A CA 1
ATOM 1317 C C . ILE A 1 166 ? -23.853 21.909 22.417 1.00 42.94 166 ILE A C 1
ATOM 1319 O O . ILE A 1 166 ? -23.794 20.742 22.034 1.00 42.94 166 ILE A O 1
ATOM 1323 N N . GLU A 1 167 ? -23.065 22.413 23.362 1.00 44.03 167 GLU A N 1
ATO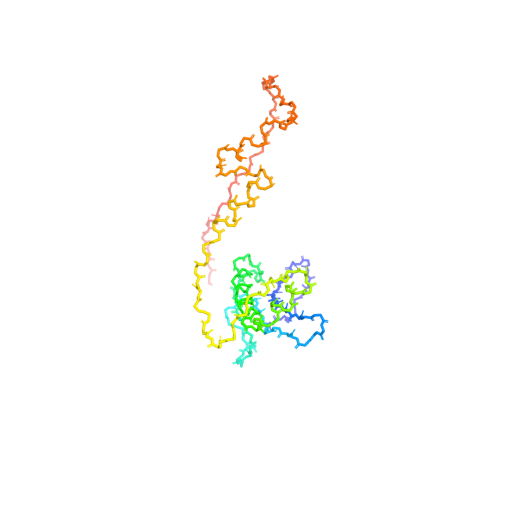M 1324 C CA . GLU A 1 167 ? -22.355 21.658 24.404 1.00 44.03 167 GLU A CA 1
ATOM 1325 C C . GLU A 1 167 ? -23.296 21.461 25.624 1.00 44.03 167 GLU A C 1
ATOM 1327 O O . GLU A 1 167 ? -24.351 22.098 25.702 1.00 44.03 167 GLU A O 1
ATOM 1332 N N . PRO A 1 168 ? -22.990 20.522 26.539 1.00 42.31 168 PRO A N 1
ATOM 1333 C CA . PRO A 1 168 ? -23.987 19.758 27.284 1.00 42.31 168 PRO A CA 1
ATOM 1334 C C . PRO A 1 168 ? -24.487 20.461 28.552 1.00 42.31 168 PRO A C 1
ATOM 1336 O O . PRO A 1 168 ? -23.725 21.105 29.270 1.00 42.31 168 PRO A O 1
ATOM 1339 N N . ALA A 1 169 ? -25.766 20.254 28.875 1.00 44.94 169 ALA A N 1
ATOM 1340 C CA . ALA A 1 169 ? -26.332 20.626 30.166 1.00 44.94 169 ALA A CA 1
ATOM 1341 C C . ALA A 1 169 ? -25.919 19.607 31.243 1.00 44.94 169 ALA A C 1
ATOM 1343 O O . ALA A 1 169 ? -26.296 18.433 31.187 1.00 44.94 169 ALA A O 1
ATOM 1344 N N . ALA A 1 170 ? -25.135 20.082 32.206 1.00 46.25 170 ALA A N 1
ATOM 1345 C CA . ALA A 1 170 ? -25.198 19.625 33.586 1.00 46.25 170 ALA A CA 1
ATOM 1346 C C . ALA A 1 170 ? -26.436 20.247 34.261 1.00 46.25 170 ALA A C 1
ATOM 1348 O O . ALA A 1 170 ? -26.851 21.328 33.849 1.00 46.25 170 ALA A O 1
ATOM 1349 N N . ASP A 1 171 ? -27.028 19.513 35.205 1.00 43.06 171 ASP A N 1
ATOM 1350 C CA . ASP A 1 171 ? -27.665 19.956 36.465 1.00 43.06 171 ASP A CA 1
ATOM 1351 C C . ASP A 1 171 ? -28.529 18.761 36.942 1.00 43.06 171 ASP A C 1
ATOM 1353 O O . ASP A 1 171 ? -29.395 18.293 36.203 1.00 43.06 171 ASP A O 1
ATOM 1357 N N . ASP A 1 172 ? -28.185 18.003 37.985 1.00 47.75 172 ASP A N 1
ATOM 1358 C CA . ASP A 1 172 ? -28.075 18.293 39.430 1.00 47.75 172 ASP A CA 1
ATOM 1359 C C . ASP A 1 172 ? -29.370 17.989 40.220 1.00 47.75 172 ASP A C 1
ATOM 1361 O O . ASP A 1 172 ? -30.485 18.231 39.762 1.00 47.75 172 ASP A O 1
ATOM 1365 N N . GLU A 1 173 ? -29.132 17.468 41.432 1.00 46.91 173 GLU A N 1
ATOM 1366 C CA . GLU A 1 173 ? -30.006 17.293 42.609 1.00 46.91 173 GLU A CA 1
ATOM 1367 C C . GLU A 1 173 ? -30.913 16.041 42.747 1.00 46.91 173 GLU A C 1
ATOM 1369 O O . GLU A 1 173 ? -31.942 15.873 42.093 1.00 46.91 173 GLU A O 1
ATOM 1374 N N . ASP A 1 174 ? -30.481 15.175 43.678 1.00 44.50 174 ASP A N 1
ATOM 1375 C CA . ASP A 1 174 ? -31.172 14.740 44.910 1.00 44.50 174 ASP A CA 1
ATOM 1376 C C . ASP A 1 174 ? -32.690 14.440 44.894 1.00 44.50 174 ASP A C 1
ATOM 1378 O O . ASP A 1 174 ? -33.513 15.298 44.598 1.00 44.50 174 ASP A O 1
ATOM 1382 N N . ASP A 1 175 ? -33.079 13.234 45.354 1.00 47.06 175 ASP A N 1
ATOM 1383 C CA . ASP A 1 175 ? -33.653 13.030 46.707 1.00 47.06 175 ASP A CA 1
ATOM 1384 C C . ASP A 1 175 ? -34.132 11.567 46.956 1.00 47.06 175 ASP A C 1
ATOM 1386 O O . ASP A 1 175 ? -34.855 10.970 46.158 1.00 47.06 175 ASP A O 1
ATOM 1390 N N . GLN A 1 176 ? -33.770 11.054 48.141 1.00 47.28 176 GLN A N 1
ATOM 1391 C CA . GLN A 1 176 ? -34.468 10.079 49.007 1.00 47.28 176 GLN A CA 1
ATOM 1392 C C . GLN A 1 176 ? -34.681 8.588 48.632 1.00 47.28 176 GLN A C 1
ATOM 1394 O O . GLN A 1 176 ? -35.678 8.210 48.017 1.00 47.28 176 GLN A O 1
ATOM 1399 N N . SER A 1 177 ? -33.891 7.713 49.282 1.00 49.41 177 SER A N 1
ATOM 1400 C CA . SER A 1 177 ? -34.280 6.792 50.398 1.00 49.41 177 SER A CA 1
ATOM 1401 C C . SER A 1 177 ? -33.487 5.484 50.403 1.00 49.41 177 SER A C 1
ATOM 1403 O O . SER A 1 177 ? -33.527 4.757 49.387 1.00 49.41 177 SER A O 1
#

Foldseek 3Di:
DDPPDDDDDPDDPPDFDKDKDWDADPVRPDIDAIEIEGQDPDDPVPPDPDSYHYDHDNRNDDDPVNVVVVVVVVVVVVVVPDDVVNVVVVCVVVVNDDDDDDDDDDDDPPPPPPPCVVVVVVVCVVVVNDPDPVVVVCPCVPPDDDDDDDDDDDDDDDDDDDDDDDDDDDDDDDDDD

InterPro domains:
  IPR004875 DDE superfamily endonuclease domain [PF03184] (15-75)